Protein AF-0000000074484781 (afdb_homodimer)

InterPro domains:
  IPR035530 Phage-like element PBSX protein XtrA [PF17356] (6-69)

Radius of gyration: 14.2 Å; Cα contacts (8 Å, |Δi|>4): 364; chains: 2; bounding box: 39×40×46 Å

Solvent-accessible surface area (backbone atoms only — not comparable to full-atom values): 7500 Å² total; per-residue (Å²): 129,86,68,70,59,37,83,39,74,65,42,77,91,74,39,28,35,70,49,71,64,45,78,67,35,31,35,39,33,40,37,24,24,59,77,72,45,34,34,38,25,71,48,43,43,28,36,31,31,32,40,30,19,50,86,37,30,78,71,47,79,46,78,46,73,55,80,87,130,128,88,66,71,60,38,84,39,75,65,42,75,91,74,39,28,37,70,47,69,63,44,78,68,35,30,36,39,32,40,40,24,25,59,77,73,45,34,33,36,25,72,47,44,44,28,37,31,31,33,41,31,19,52,88,36,32,78,71,47,79,44,78,47,73,54,79,87,129

pLDDT: mean 96.21, std 8.88, range [41.12, 98.94]

Organism: Parageobacillus thermoglucosidasius (NCBI:txid1426)

Sequence (138 aa):
MSKRAQELPIDINNMTVSHPVVPGKVLVLVIDGVQGKAKVAEAVEHGYTIIETAKGKTARIKYEESELFMSKRAQELPIDINNMTVSHPVVPGKVLVLVIDGVQGKAKVAEAVEHGYTIIETAKGKTARIKYEESELF

Structure (mmCIF, N/CA/C/O backbone):
data_AF-0000000074484781-model_v1
#
loop_
_entity.id
_entity.type
_entity.pdbx_description
1 polymer Terminase
#
loop_
_atom_site.group_PDB
_atom_site.id
_atom_site.type_symbol
_atom_site.label_atom_id
_atom_site.label_alt_id
_atom_site.label_comp_id
_atom_site.label_asym_id
_atom_site.label_entity_id
_atom_site.label_seq_id
_atom_site.pdbx_PDB_ins_code
_atom_site.Cartn_x
_atom_site.Cartn_y
_atom_site.Cartn_z
_atom_site.occupancy
_atom_site.B_iso_or_equiv
_atom_site.auth_seq_id
_atom_site.auth_comp_id
_atom_site.auth_asym_id
_atom_site.auth_atom_id
_atom_site.pdbx_PDB_model_num
ATOM 1 N N . MET A 1 1 ? 21.172 4.543 5.586 1 41.19 1 MET A N 1
ATOM 2 C CA . MET A 1 1 ? 20.406 3.311 5.422 1 41.19 1 MET A CA 1
ATOM 3 C C . MET A 1 1 ? 19.359 3.459 4.316 1 41.19 1 MET A C 1
ATOM 5 O O . MET A 1 1 ? 18.641 4.461 4.262 1 41.19 1 MET A O 1
ATOM 9 N N . SER A 1 2 ? 19.562 2.789 3.195 1 55.41 2 SER A N 1
ATOM 10 C CA . SER A 1 2 ? 18.781 2.998 1.981 1 55.41 2 SER A CA 1
ATOM 11 C C . SER A 1 2 ? 17.297 2.838 2.25 1 55.41 2 SER A C 1
ATOM 13 O O . SER A 1 2 ? 16.875 1.895 2.928 1 55.41 2 SER A O 1
ATOM 15 N N . LYS A 1 3 ? 16.578 3.846 2.172 1 82.75 3 LYS A N 1
ATOM 16 C CA . LYS A 1 3 ? 15.148 3.855 2.453 1 82.75 3 LYS A CA 1
ATOM 17 C C . LYS A 1 3 ? 14.383 2.975 1.467 1 82.75 3 LYS A C 1
ATOM 19 O O . LYS A 1 3 ? 14.555 3.104 0.253 1 82.75 3 LYS A O 1
ATOM 24 N N . ARG A 1 4 ? 13.711 1.934 1.939 1 95.06 4 ARG A N 1
ATOM 25 C CA . ARG A 1 4 ? 12.898 1.03 1.13 1 95.06 4 ARG A CA 1
ATOM 26 C C . ARG A 1 4 ? 11.789 1.788 0.414 1 95.06 4 ARG A C 1
ATOM 28 O O . ARG A 1 4 ? 11.555 1.582 -0.779 1 95.06 4 ARG A O 1
ATOM 35 N N . ALA A 1 5 ? 11.227 2.689 1.124 1 97.69 5 ALA A N 1
ATOM 36 C CA . ALA A 1 5 ? 10.156 3.479 0.522 1 97.69 5 ALA A CA 1
ATOM 37 C C . ALA A 1 5 ? 10.719 4.68 -0.235 1 97.69 5 ALA A C 1
ATOM 39 O O . ALA A 1 5 ? 11.578 5.395 0.277 1 97.69 5 ALA A O 1
ATOM 40 N N . GLN A 1 6 ? 10.297 4.883 -1.44 1 98.12 6 GLN A N 1
ATOM 41 C CA . GLN A 1 6 ? 10.734 5.98 -2.297 1 98.12 6 GLN A CA 1
ATOM 42 C C . GLN A 1 6 ? 9.578 6.93 -2.604 1 98.12 6 GLN A C 1
ATOM 44 O O . GLN A 1 6 ? 8.438 6.496 -2.758 1 98.12 6 GLN A O 1
ATOM 49 N N . GLU A 1 7 ? 9.93 8.203 -2.707 1 98.12 7 GLU A N 1
ATOM 50 C CA . GLU A 1 7 ? 8.914 9.164 -3.127 1 98.12 7 GLU A CA 1
ATOM 51 C C . GLU A 1 7 ? 8.367 8.82 -4.508 1 98.12 7 GLU A C 1
ATOM 53 O O . GLU A 1 7 ? 9.125 8.445 -5.406 1 98.12 7 GLU A O 1
ATOM 58 N N . LEU A 1 8 ? 7.109 8.969 -4.641 1 98.06 8 LEU A N 1
ATOM 59 C CA . LEU A 1 8 ? 6.406 8.766 -5.902 1 98.06 8 LEU A CA 1
ATOM 60 C C . LEU A 1 8 ? 5.773 10.062 -6.395 1 98.06 8 LEU A C 1
ATOM 62 O O . LEU A 1 8 ? 4.98 10.68 -5.68 1 98.06 8 LEU A O 1
ATOM 66 N N . PRO A 1 9 ? 6.117 10.461 -7.602 1 97.81 9 PRO A N 1
ATOM 67 C CA . PRO A 1 9 ? 5.539 11.711 -8.102 1 97.81 9 PRO A CA 1
ATOM 68 C C . PRO A 1 9 ? 4.039 11.609 -8.367 1 97.81 9 PRO A C 1
ATOM 70 O O . PRO A 1 9 ? 3.566 10.57 -8.844 1 97.81 9 PRO A O 1
ATOM 73 N N . ILE A 1 10 ? 3.377 12.633 -8.008 1 98.44 10 ILE A N 1
ATOM 74 C CA . ILE A 1 10 ? 1.968 12.797 -8.352 1 98.44 10 ILE A CA 1
ATOM 75 C C . ILE A 1 10 ? 1.837 13.648 -9.617 1 98.44 10 ILE A C 1
ATOM 77 O O . ILE A 1 10 ? 2.441 14.719 -9.719 1 98.44 10 ILE A O 1
ATOM 81 N N . ASP A 1 11 ? 1.121 13.156 -10.586 1 98.12 11 ASP A N 1
ATOM 82 C CA . ASP A 1 11 ? 0.784 13.992 -11.734 1 98.12 11 ASP A CA 1
ATOM 83 C C . ASP A 1 11 ? -0.191 15.102 -11.344 1 98.12 11 ASP A C 1
ATOM 85 O O . ASP A 1 11 ? -1.384 14.852 -11.156 1 98.12 11 ASP A O 1
ATOM 89 N N . ILE A 1 12 ? 0.184 16.266 -11.297 1 95.25 12 ILE A N 1
ATOM 90 C CA . ILE A 1 12 ? -0.58 17.375 -10.727 1 95.25 12 ILE A CA 1
ATOM 91 C C . ILE A 1 12 ? -1.644 17.828 -11.727 1 95.25 12 ILE A C 1
ATOM 93 O O . ILE A 1 12 ? -2.6 18.516 -11.352 1 95.25 12 ILE A O 1
ATOM 97 N N . ASN A 1 13 ? -1.399 17.531 -12.93 1 97.12 13 ASN A N 1
ATOM 98 C CA . ASN A 1 13 ? -2.402 17.938 -13.914 1 97.12 13 ASN A CA 1
ATOM 99 C C . ASN A 1 13 ? -3.688 17.125 -13.766 1 97.12 13 ASN A C 1
ATOM 101 O O . ASN A 1 13 ? -4.785 17.641 -13.969 1 97.12 13 ASN A O 1
ATOM 105 N N . ASN A 1 14 ? -3.539 15.898 -13.383 1 96.31 14 ASN A N 1
ATOM 106 C CA . ASN A 1 14 ? -4.723 15.055 -13.258 1 96.31 14 ASN A CA 1
ATOM 107 C C . ASN A 1 14 ? -4.887 14.516 -11.844 1 96.31 14 ASN A C 1
ATOM 109 O O . ASN A 1 14 ? -5.844 13.805 -11.547 1 96.31 14 ASN A O 1
ATOM 113 N N . MET A 1 15 ? -3.945 14.836 -10.922 1 97.69 15 MET A N 1
ATOM 114 C CA . MET A 1 15 ? -3.947 14.375 -9.531 1 97.69 15 MET A CA 1
ATOM 115 C C . MET A 1 15 ? -4.008 12.859 -9.461 1 97.69 15 MET A C 1
ATOM 117 O O . MET A 1 15 ? -4.859 12.297 -8.766 1 97.69 15 MET A O 1
ATOM 121 N N . THR A 1 16 ? -3.109 12.289 -10.203 1 98.5 16 THR A N 1
ATOM 122 C CA . THR A 1 16 ? -3.057 10.828 -10.289 1 98.5 16 THR A CA 1
ATOM 123 C C . THR A 1 16 ? -1.647 10.32 -10 1 98.5 16 THR A C 1
ATOM 125 O O . THR A 1 16 ? -0.667 11.031 -10.234 1 98.5 16 THR A O 1
ATOM 128 N N . VAL A 1 17 ? -1.612 9.141 -9.43 1 98.62 17 VAL A N 1
ATOM 129 C CA . VAL A 1 17 ? -0.364 8.391 -9.336 1 98.62 17 VAL A CA 1
ATOM 130 C C . VAL A 1 17 ? -0.411 7.184 -10.266 1 98.62 17 VAL A C 1
ATOM 132 O O . VAL A 1 17 ? -1.472 6.59 -10.469 1 98.62 17 VAL A O 1
ATOM 135 N N . SER A 1 18 ? 0.705 6.941 -10.828 1 98.69 18 SER A N 1
ATOM 136 C CA . SER A 1 18 ? 0.825 5.77 -11.688 1 98.69 18 SER A CA 1
ATOM 137 C C . SER A 1 18 ? 2.139 5.035 -11.438 1 98.69 18 SER A C 1
ATOM 139 O O . SER A 1 18 ? 3.164 5.66 -11.164 1 98.69 18 SER A O 1
ATOM 141 N N . HIS A 1 19 ? 2.09 3.781 -11.5 1 98.75 19 HIS A N 1
ATOM 142 C CA . HIS A 1 19 ? 3.285 2.971 -11.312 1 98.75 19 HIS A CA 1
ATOM 143 C C . HIS A 1 19 ? 3.211 1.68 -12.117 1 98.75 19 HIS A C 1
ATOM 145 O O . HIS A 1 19 ? 2.148 1.062 -12.211 1 98.75 19 HIS A O 1
ATOM 151 N N . PRO A 1 20 ? 4.305 1.26 -12.68 1 98.69 20 PRO A N 1
ATOM 152 C CA . PRO A 1 20 ? 4.293 -0.007 -13.414 1 98.69 20 PRO A CA 1
ATOM 153 C C . PRO A 1 20 ? 4.121 -1.219 -12.5 1 98.69 20 PRO A C 1
ATOM 155 O O . PRO A 1 20 ? 4.516 -1.179 -11.336 1 98.69 20 PRO A O 1
ATOM 158 N N . VAL A 1 21 ? 3.465 -2.242 -13.117 1 98.75 21 VAL A N 1
ATOM 159 C CA . VAL A 1 21 ? 3.545 -3.574 -12.523 1 98.75 21 VAL A CA 1
ATOM 160 C C . VAL A 1 21 ? 4.941 -4.152 -12.742 1 98.75 21 VAL A C 1
ATOM 162 O O . VAL A 1 21 ? 5.457 -4.148 -13.859 1 98.75 21 VAL A O 1
ATOM 165 N N . VAL A 1 22 ? 5.531 -4.586 -11.656 1 98.5 22 VAL A N 1
ATOM 166 C CA . VAL A 1 22 ? 6.859 -5.18 -11.766 1 98.5 22 VAL A CA 1
ATOM 167 C C . VAL A 1 22 ? 6.77 -6.688 -11.555 1 98.5 22 VAL A C 1
ATOM 169 O 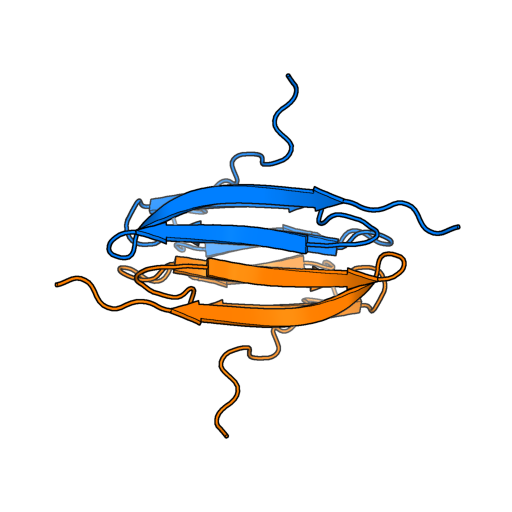O . VAL A 1 22 ? 6.434 -7.152 -10.461 1 98.5 22 VAL A O 1
ATOM 172 N N . PRO A 1 23 ? 7.027 -7.414 -12.609 1 98.06 23 PRO A N 1
ATOM 173 C CA . PRO A 1 23 ? 6.953 -8.867 -12.453 1 98.06 23 PRO A CA 1
ATOM 174 C C . PRO A 1 23 ? 7.781 -9.383 -11.281 1 98.06 23 PRO A C 1
ATOM 176 O O . PRO A 1 23 ? 8.922 -8.945 -11.094 1 98.06 23 PRO A O 1
ATOM 179 N N . GLY A 1 24 ? 7.262 -10.203 -10.398 1 98.38 24 GLY A N 1
ATOM 180 C CA . GLY A 1 24 ? 7.977 -10.875 -9.32 1 98.38 24 GLY A CA 1
ATOM 181 C C . GLY A 1 24 ? 8.023 -10.062 -8.039 1 98.38 24 GLY A C 1
ATOM 182 O O . GLY A 1 24 ? 8.617 -10.492 -7.047 1 98.38 24 GLY A O 1
ATOM 183 N N . LYS A 1 25 ? 7.395 -8.93 -8.062 1 98.75 25 LYS A N 1
ATOM 184 C CA . LYS A 1 25 ? 7.457 -8.07 -6.887 1 98.75 25 LYS A CA 1
ATOM 185 C C . LYS A 1 25 ? 6.059 -7.68 -6.414 1 98.75 25 LYS A C 1
ATOM 187 O O . LYS A 1 25 ? 5.148 -7.508 -7.23 1 98.75 25 LYS A O 1
ATOM 192 N N . VAL A 1 26 ? 5.922 -7.594 -5.141 1 98.94 26 VAL A N 1
ATOM 193 C CA . VAL A 1 26 ? 4.766 -6.914 -4.566 1 98.94 26 VAL A CA 1
ATOM 194 C C . VAL A 1 26 ? 5.148 -5.488 -4.176 1 98.94 26 VAL A C 1
ATOM 196 O O . VAL A 1 26 ? 6.09 -5.277 -3.406 1 98.94 26 VAL A O 1
ATOM 199 N N . LEU A 1 27 ? 4.406 -4.523 -4.77 1 98.94 27 LEU A N 1
ATOM 200 C CA . LEU A 1 27 ? 4.633 -3.119 -4.449 1 98.94 27 LEU A CA 1
ATOM 201 C C . LEU A 1 27 ? 3.459 -2.551 -3.658 1 98.94 27 LEU A C 1
ATOM 203 O O . LEU A 1 27 ? 2.301 -2.857 -3.949 1 98.94 27 LEU A O 1
ATOM 207 N N . VAL A 1 28 ? 3.764 -1.768 -2.629 1 98.94 28 VAL A N 1
ATOM 208 C CA . VAL A 1 28 ? 2.783 -1.023 -1.845 1 98.94 28 VAL A CA 1
ATOM 209 C C . VAL A 1 28 ? 2.938 0.472 -2.109 1 98.94 28 VAL A C 1
ATOM 211 O O . VAL A 1 28 ? 3.986 1.056 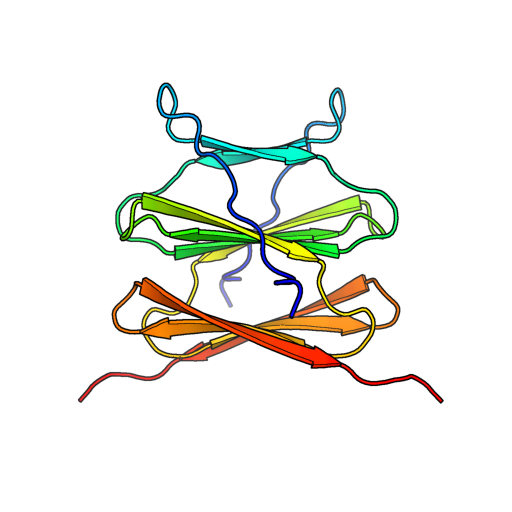-1.825 1 98.94 28 VAL A O 1
ATOM 214 N N . LEU A 1 29 ? 1.938 1 -2.746 1 98.94 29 LEU A N 1
ATOM 215 C CA . LEU A 1 29 ? 1.88 2.445 -2.938 1 98.94 29 LEU A CA 1
ATOM 216 C C . LEU A 1 29 ? 1.008 3.1 -1.871 1 98.94 29 LEU A C 1
ATOM 218 O O . LEU A 1 29 ? -0.113 2.652 -1.619 1 98.94 29 LEU A O 1
ATOM 222 N N . VAL A 1 30 ? 1.524 4.109 -1.214 1 98.94 30 VAL A N 1
ATOM 223 C CA . VAL A 1 30 ? 0.762 4.891 -0.247 1 98.94 30 VAL A CA 1
ATOM 224 C C . VAL A 1 30 ? 0.501 6.289 -0.805 1 98.94 30 VAL A C 1
ATOM 226 O O . VAL A 1 30 ? 1.441 7.031 -1.103 1 98.94 30 VAL A O 1
ATOM 229 N N . ILE A 1 31 ? -0.74 6.594 -1.056 1 98.94 31 ILE A N 1
ATOM 230 C CA . ILE A 1 31 ? -1.168 7.918 -1.498 1 98.94 31 ILE A CA 1
ATOM 231 C C . ILE A 1 31 ? -1.81 8.664 -0.333 1 98.94 31 ILE A C 1
ATOM 233 O O . ILE A 1 31 ? -2.891 8.297 0.13 1 98.94 31 ILE A O 1
ATOM 237 N N . ASP A 1 32 ? -1.08 9.719 0.138 1 98.94 32 ASP A N 1
ATOM 238 C CA . ASP A 1 32 ? -1.578 10.516 1.254 1 98.94 32 ASP A CA 1
ATOM 239 C C . ASP A 1 32 ? -2.23 11.805 0.76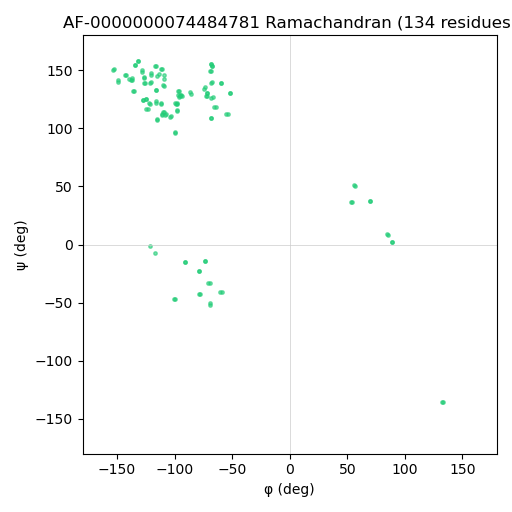 1 98.94 32 ASP A C 1
ATOM 241 O O . ASP A 1 32 ? -1.546 12.805 0.528 1 98.94 32 ASP A O 1
ATOM 245 N N . GLY A 1 33 ? -3.496 11.711 0.655 1 98.69 33 GLY A N 1
ATOM 246 C CA . GLY A 1 33 ? -4.242 12.844 0.137 1 98.69 33 GLY A CA 1
ATOM 247 C C . GLY A 1 33 ? -4.348 13.992 1.126 1 98.69 33 GLY A C 1
ATOM 248 O O . GLY A 1 33 ? -4.797 15.078 0.772 1 98.69 33 GLY A O 1
ATOM 249 N N . VAL A 1 34 ? -4.035 13.703 2.332 1 98.5 34 VAL A N 1
ATOM 250 C CA . VAL A 1 34 ? -3.986 14.773 3.318 1 98.5 34 VAL A CA 1
ATOM 251 C C . VAL A 1 34 ? -2.688 15.562 3.16 1 98.5 34 VAL A C 1
ATOM 253 O O . VAL A 1 34 ? -2.697 16.797 3.162 1 98.5 34 VAL A O 1
ATOM 256 N N . GLN A 1 35 ? -1.64 14.891 2.961 1 98.31 35 GLN A N 1
ATOM 257 C CA . GLN A 1 35 ? -0.332 15.531 2.867 1 98.31 35 GLN A CA 1
ATOM 258 C C . GLN A 1 35 ? -0.001 15.898 1.422 1 98.31 35 GLN A C 1
ATOM 260 O O . GLN A 1 35 ? 0.927 16.672 1.168 1 98.31 35 GLN A O 1
ATOM 265 N N . GLY A 1 36 ? -0.684 15.375 0.525 1 97.62 36 GLY A N 1
ATOM 266 C CA . GLY A 1 36 ? -0.379 15.578 -0.882 1 97.62 36 GLY A CA 1
ATOM 267 C C . GLY A 1 36 ? 0.898 14.891 -1.322 1 97.62 36 GLY A C 1
ATOM 268 O O . GLY A 1 36 ? 1.67 15.445 -2.107 1 97.62 36 GLY A O 1
ATOM 269 N N . LYS A 1 37 ? 1.101 13.688 -0.746 1 98.31 37 LYS A N 1
ATOM 270 C CA . LYS A 1 37 ? 2.32 12.938 -1.021 1 98.31 37 LYS A CA 1
ATOM 271 C C . LYS A 1 37 ? 2.004 11.484 -1.37 1 98.31 37 LYS A C 1
ATOM 273 O O . LYS A 1 37 ? 0.943 10.969 -1.009 1 98.31 37 LYS A O 1
ATOM 278 N N . ALA A 1 38 ? 2.979 10.898 -2.062 1 98.81 38 ALA A N 1
ATOM 279 C CA . ALA A 1 38 ? 2.889 9.469 -2.342 1 98.81 38 ALA A CA 1
ATOM 280 C C . ALA A 1 38 ? 4.258 8.805 -2.25 1 98.81 38 ALA A C 1
ATOM 282 O O . ALA A 1 38 ? 5.281 9.43 -2.543 1 98.81 38 ALA A O 1
ATOM 283 N N . LYS A 1 39 ? 4.211 7.57 -1.791 1 98.75 39 LYS A N 1
ATOM 284 C CA . LYS A 1 39 ? 5.414 6.75 -1.746 1 98.75 39 LYS A CA 1
ATOM 285 C C . LYS A 1 39 ? 5.141 5.344 -2.275 1 98.75 39 LYS A C 1
ATOM 287 O O . LYS A 1 39 ? 3.994 4.895 -2.291 1 98.75 39 LYS A O 1
ATOM 292 N N . VAL A 1 40 ? 6.223 4.746 -2.754 1 98.88 40 VAL A N 1
ATOM 293 C CA . VAL A 1 40 ? 6.164 3.346 -3.156 1 98.88 40 VAL A CA 1
ATOM 294 C C . VAL A 1 40 ? 7.262 2.559 -2.445 1 98.88 40 VAL A C 1
ATOM 296 O O . VAL A 1 40 ? 8.375 3.057 -2.27 1 98.88 40 VAL A O 1
ATOM 299 N N . ALA A 1 41 ? 6.887 1.372 -2.004 1 98.81 41 ALA A N 1
ATOM 300 C CA . ALA A 1 41 ? 7.828 0.443 -1.387 1 98.81 41 ALA A CA 1
ATOM 301 C C . ALA A 1 41 ? 7.605 -0.981 -1.888 1 98.81 41 ALA A C 1
ATOM 303 O O . ALA A 1 41 ? 6.469 -1.384 -2.141 1 98.81 41 ALA A O 1
ATOM 304 N N . GLU A 1 42 ? 8.734 -1.653 -2.064 1 98.81 42 GLU A N 1
ATOM 305 C CA . GLU A 1 42 ? 8.586 -3.092 -2.258 1 98.81 42 GLU A CA 1
ATOM 306 C C . GLU A 1 42 ? 8.195 -3.787 -0.955 1 98.81 42 GLU A C 1
ATOM 308 O O . GLU A 1 42 ? 8.805 -3.541 0.09 1 98.81 42 GLU A O 1
ATOM 313 N N . ALA A 1 43 ? 7.129 -4.648 -1.031 1 98.75 43 ALA A N 1
ATOM 314 C CA . ALA A 1 43 ? 6.738 -5.438 0.138 1 98.75 43 ALA A CA 1
ATOM 315 C C . ALA A 1 43 ? 7.789 -6.496 0.459 1 98.75 43 ALA A C 1
ATOM 317 O O . ALA A 1 43 ? 8.555 -6.906 -0.417 1 98.75 43 ALA A O 1
ATOM 318 N N . VAL A 1 44 ? 7.809 -6.922 1.771 1 98.44 44 VAL A N 1
ATOM 319 C CA . VAL A 1 44 ? 8.703 -8.016 2.145 1 98.44 44 VAL A CA 1
ATOM 320 C C . VAL A 1 44 ? 8.234 -9.312 1.484 1 98.44 44 VAL A C 1
ATOM 322 O O . VAL A 1 44 ? 7.062 -9.445 1.121 1 98.44 44 VAL A O 1
ATOM 325 N N . GLU A 1 45 ? 9.156 -10.141 1.306 1 97.81 45 GLU A N 1
ATOM 326 C CA . GLU A 1 45 ? 8.82 -11.406 0.661 1 97.81 45 GLU A CA 1
ATOM 327 C C . GLU A 1 45 ? 7.961 -12.281 1.573 1 97.81 45 GLU A C 1
ATOM 329 O O . GLU A 1 45 ? 7.043 -12.953 1.108 1 97.81 45 GLU A O 1
ATOM 334 N N . HIS A 1 46 ? 8.438 -12.484 2.91 1 98.69 46 HIS A N 1
ATOM 335 C CA . HIS A 1 46 ? 7.688 -13.18 3.951 1 98.69 46 HIS A CA 1
ATOM 336 C C . HIS A 1 46 ? 7.527 -12.305 5.191 1 98.69 46 HIS A C 1
ATOM 338 O O . HIS A 1 46 ? 8.523 -11.898 5.797 1 98.69 46 HIS A O 1
ATOM 344 N N . GLY A 1 47 ? 6.285 -11.961 5.531 1 98.56 47 GLY A N 1
ATOM 345 C CA . GLY A 1 47 ? 6.031 -11.141 6.703 1 98.56 47 GLY A CA 1
ATOM 346 C C . GLY A 1 47 ? 5.074 -9.992 6.438 1 98.56 47 GLY A C 1
ATOM 347 O O . GLY A 1 47 ? 3.998 -10.195 5.871 1 98.56 47 GLY A O 1
ATOM 348 N N . TYR A 1 48 ? 5.422 -8.758 6.949 1 98.81 48 TYR A N 1
ATOM 349 C CA . TYR A 1 48 ? 4.445 -7.676 6.938 1 98.81 48 TYR A CA 1
ATOM 350 C C . TYR A 1 48 ? 5.082 -6.367 6.488 1 98.81 48 TYR A C 1
ATOM 352 O O . TYR A 1 48 ? 6.18 -6.016 6.93 1 98.81 48 TYR A O 1
ATOM 360 N N . THR A 1 49 ? 4.5 -5.668 5.594 1 98.81 49 THR A N 1
ATOM 361 C CA . THR A 1 49 ? 4.656 -4.238 5.348 1 98.81 49 THR A CA 1
ATOM 362 C C . THR A 1 49 ? 3.51 -3.451 5.98 1 98.81 49 THR A C 1
ATOM 364 O O . THR A 1 49 ? 2.342 -3.699 5.676 1 98.81 49 THR A O 1
ATOM 367 N N . ILE A 1 50 ? 3.811 -2.523 6.867 1 98.94 50 ILE A N 1
ATOM 368 C CA . ILE A 1 50 ? 2.82 -1.923 7.754 1 98.94 50 ILE A CA 1
ATOM 369 C C . ILE A 1 50 ? 2.793 -0.41 7.543 1 98.94 50 ILE A C 1
ATOM 371 O O . ILE A 1 50 ? 3.809 0.266 7.723 1 98.94 50 ILE A O 1
ATOM 375 N N . ILE A 1 51 ? 1.634 0.058 7.191 1 98.88 51 ILE A N 1
ATOM 376 C CA . ILE A 1 51 ? 1.407 1.493 7.059 1 98.88 51 ILE A CA 1
ATOM 377 C C . ILE A 1 51 ? 0.749 2.029 8.328 1 98.88 51 ILE A C 1
ATOM 379 O O . ILE A 1 51 ? -0.394 1.683 8.633 1 98.88 51 ILE A O 1
ATOM 383 N N . GLU A 1 52 ? 1.446 2.867 9 1 98.88 52 GLU A N 1
ATOM 384 C CA . GLU A 1 52 ? 0.907 3.521 10.195 1 98.88 52 GLU A CA 1
ATOM 385 C C . GLU A 1 52 ? 0.305 4.883 9.852 1 98.88 52 GLU A C 1
ATOM 387 O O . GLU A 1 52 ? 0.95 5.703 9.195 1 98.88 52 GLU A O 1
ATOM 392 N N . THR A 1 53 ? -0.937 5.043 10.312 1 98.81 53 THR A N 1
ATOM 393 C CA . THR A 1 53 ? -1.562 6.348 10.125 1 98.81 53 THR A CA 1
ATOM 394 C C . THR A 1 53 ? -1.967 6.953 11.461 1 98.81 53 THR A C 1
ATOM 396 O O . THR A 1 53 ? -2.352 6.23 12.383 1 98.81 53 THR A O 1
ATOM 399 N N . ALA A 1 54 ? -1.756 8.195 11.602 1 98.56 54 ALA A N 1
ATOM 400 C CA . ALA A 1 54 ? -2.191 9.016 12.734 1 98.56 54 ALA A CA 1
ATOM 401 C C . ALA A 1 54 ? -2.965 10.242 12.258 1 98.56 54 ALA A C 1
ATOM 403 O O . ALA A 1 54 ? -2.488 10.984 11.398 1 98.56 54 ALA A O 1
ATOM 404 N N . LYS A 1 55 ? -4.141 10.375 12.766 1 96.94 55 LYS A N 1
ATOM 405 C CA . LYS A 1 55 ? -5.023 11.492 12.438 1 96.94 55 LYS A CA 1
ATOM 406 C C . LYS A 1 55 ? -5.203 11.625 10.93 1 96.94 55 LYS A C 1
ATOM 408 O O . LYS A 1 55 ? -5.098 12.719 10.375 1 96.94 55 LYS A O 1
ATOM 413 N N . GLY A 1 56 ? -5.258 10.547 10.312 1 97.62 56 GLY A N 1
ATOM 414 C CA . GLY A 1 56 ? -5.605 10.523 8.898 1 97.62 56 GLY A CA 1
ATOM 415 C C . GLY A 1 56 ? -4.418 10.766 7.984 1 97.62 56 GLY A C 1
ATOM 416 O O . GLY A 1 56 ? -4.574 10.859 6.766 1 97.62 56 GLY A O 1
ATOM 417 N N . LYS A 1 57 ? -3.199 10.773 8.594 1 98.69 57 LYS A N 1
ATOM 418 C CA . LYS A 1 57 ? -1.978 10.977 7.82 1 98.69 57 LYS A CA 1
ATOM 419 C C . LYS A 1 57 ? -1.033 9.789 7.969 1 98.69 57 LYS A C 1
ATOM 421 O O . LYS A 1 57 ? -0.963 9.172 9.031 1 98.69 57 LYS A O 1
ATOM 426 N N . THR A 1 58 ? -0.343 9.547 6.883 1 98.81 58 THR A N 1
ATOM 427 C CA . THR A 1 58 ? 0.68 8.516 7.023 1 98.81 58 THR A CA 1
ATOM 428 C C . THR A 1 58 ? 1.791 8.984 7.961 1 98.81 58 THR A C 1
ATOM 430 O O . THR A 1 58 ? 2.355 10.062 7.773 1 98.81 58 THR A O 1
ATOM 433 N N . ALA A 1 59 ? 2.025 8.164 8.914 1 98.75 59 ALA A N 1
ATOM 434 C CA . ALA A 1 59 ? 3.09 8.484 9.859 1 98.75 59 ALA A CA 1
ATOM 435 C C . ALA A 1 59 ? 4.363 7.711 9.539 1 98.75 59 ALA A C 1
ATOM 437 O O . ALA A 1 59 ? 5.457 8.281 9.531 1 98.75 59 ALA A O 1
ATOM 438 N N . ARG A 1 60 ? 4.246 6.434 9.305 1 98.31 60 ARG A N 1
ATOM 439 C CA . ARG A 1 60 ? 5.395 5.551 9.117 1 98.31 60 ARG A CA 1
ATOM 440 C C . ARG A 1 60 ? 5.031 4.355 8.25 1 98.31 60 ARG A C 1
ATOM 442 O O . ARG A 1 60 ? 3.877 3.92 8.227 1 98.31 60 ARG A O 1
ATOM 449 N N . ILE A 1 61 ? 6.055 3.826 7.504 1 98.69 61 ILE A N 1
ATOM 450 C CA . ILE A 1 61 ? 6.004 2.498 6.902 1 98.69 61 ILE A CA 1
ATOM 451 C C . ILE A 1 61 ? 7.004 1.577 7.598 1 98.69 61 ILE A C 1
ATOM 453 O O . ILE A 1 61 ? 8.195 1.891 7.676 1 98.69 61 ILE A O 1
ATOM 457 N N . LYS A 1 62 ? 6.48 0.498 8.156 1 98.44 62 LYS A N 1
ATOM 458 C CA . LYS A 1 62 ? 7.305 -0.48 8.859 1 98.44 62 LYS A CA 1
ATOM 459 C C . LYS A 1 62 ? 7.367 -1.799 8.094 1 98.44 62 LYS A C 1
ATOM 461 O O . LYS A 1 62 ? 6.465 -2.111 7.309 1 98.44 62 LYS A O 1
ATOM 466 N N . TYR A 1 63 ? 8.516 -2.465 8.312 1 98.56 63 TYR A N 1
ATOM 467 C CA . TYR A 1 63 ? 8.711 -3.771 7.695 1 98.56 63 TYR A CA 1
ATOM 468 C C . TYR A 1 63 ? 9.039 -4.828 8.742 1 98.56 63 TYR A C 1
ATOM 470 O O . TYR A 1 63 ? 9.93 -4.633 9.57 1 98.56 63 TYR A O 1
ATOM 478 N N . GLU A 1 64 ? 8.289 -5.867 8.766 1 98.38 64 GLU A N 1
ATOM 479 C CA . GLU A 1 64 ? 8.594 -7.078 9.523 1 98.38 64 GLU A CA 1
ATOM 480 C C . GLU A 1 64 ? 8.82 -8.273 8.594 1 98.38 64 GLU A C 1
ATOM 482 O O . GLU A 1 64 ? 7.867 -8.805 8.016 1 98.38 64 GLU A O 1
ATOM 487 N N . GLU A 1 65 ? 10.102 -8.703 8.469 1 97.75 65 GLU A N 1
ATOM 488 C CA . GLU A 1 65 ? 10.461 -9.727 7.492 1 97.75 65 GLU A CA 1
ATOM 489 C C . GLU A 1 65 ? 10.977 -10.992 8.18 1 97.75 65 GLU A C 1
ATOM 491 O O . GLU A 1 65 ? 11.734 -10.914 9.148 1 97.75 65 GLU A O 1
ATOM 496 N N . SER A 1 66 ? 10.453 -12.094 7.727 1 97.19 66 SER A N 1
ATOM 497 C CA . SER A 1 66 ? 10.945 -13.383 8.203 1 97.19 66 SER A CA 1
ATOM 498 C C . SER A 1 66 ? 11.555 -14.188 7.062 1 97.19 66 SER A C 1
ATOM 500 O O . SER A 1 66 ? 11.289 -13.914 5.891 1 97.19 66 SER A O 1
ATOM 502 N N . GLU A 1 67 ? 12.461 -15.047 7.406 1 93.69 67 GLU A N 1
ATOM 503 C CA . GLU A 1 67 ? 12.992 -16.031 6.457 1 93.69 67 GLU A CA 1
ATOM 504 C C . GLU A 1 67 ? 12.289 -17.375 6.598 1 93.69 67 GLU A C 1
ATOM 506 O O . GLU A 1 67 ? 12 -17.812 7.711 1 93.69 67 GLU A O 1
ATOM 511 N N . LEU A 1 68 ? 11.906 -17.859 5.465 1 87.75 68 LEU A N 1
ATOM 512 C CA . LEU A 1 68 ? 11.367 -19.219 5.508 1 87.75 68 LEU A CA 1
ATOM 513 C C . LEU A 1 68 ? 12.477 -20.234 5.715 1 87.75 68 LEU A C 1
ATOM 515 O O . LEU A 1 68 ? 13.57 -20.094 5.172 1 87.75 68 LEU A O 1
ATOM 519 N N . PHE A 1 69 ? 12.195 -21.203 6.648 1 83.25 69 PHE A N 1
ATOM 520 C CA . PHE A 1 69 ? 13.133 -22.297 6.855 1 83.25 69 PHE A CA 1
ATOM 521 C C . PHE A 1 69 ? 12.766 -23.5 5.984 1 83.25 69 PHE A C 1
ATOM 523 O O . PHE A 1 69 ? 11.594 -23.703 5.664 1 83.25 69 PHE A O 1
ATOM 530 N N . MET B 1 1 ? -19.766 -8.867 4.559 1 41.12 1 MET B N 1
ATOM 531 C CA . MET B 1 1 ? -18.922 -7.867 5.203 1 41.12 1 MET B CA 1
ATOM 532 C C . MET B 1 1 ? -18.156 -7.047 4.164 1 41.12 1 MET B C 1
ATOM 534 O O . MET B 1 1 ? -17.594 -7.605 3.225 1 41.12 1 MET B O 1
ATOM 538 N N . SER B 1 2 ? -18.531 -5.805 3.973 1 55.91 2 SER B N 1
ATOM 539 C CA . SER B 1 2 ? -18.047 -4.965 2.881 1 55.91 2 SER B CA 1
ATOM 540 C C . SER B 1 2 ? -16.516 -4.922 2.855 1 55.91 2 SER B C 1
ATOM 542 O O . SER B 1 2 ? -15.883 -4.758 3.896 1 55.91 2 SER B O 1
ATOM 544 N N . LYS B 1 3 ? -15.969 -5.453 1.918 1 81.44 3 LYS B N 1
ATOM 545 C CA . LYS B 1 3 ? -14.516 -5.543 1.79 1 81.44 3 LYS B CA 1
ATOM 546 C C . LYS B 1 3 ? -13.891 -4.16 1.608 1 81.44 3 LYS B C 1
ATOM 548 O O . LYS B 1 3 ? -14.312 -3.393 0.739 1 81.44 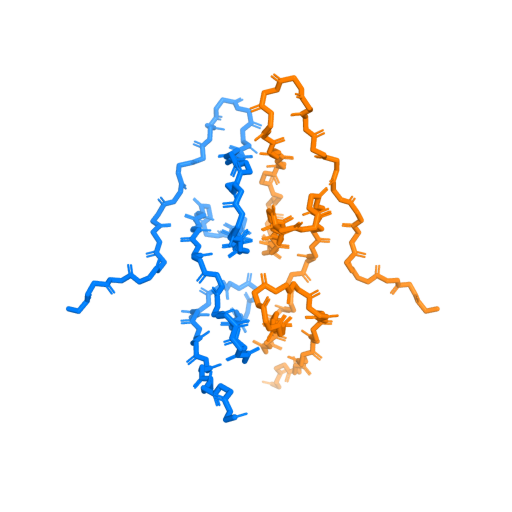3 LYS B O 1
ATOM 553 N N . ARG B 1 4 ? -13.031 -3.717 2.535 1 95.25 4 ARG B N 1
ATOM 554 C CA . ARG B 1 4 ? -12.32 -2.445 2.469 1 95.25 4 ARG B CA 1
ATOM 555 C C . ARG B 1 4 ? -11.438 -2.381 1.229 1 95.25 4 ARG B C 1
ATOM 557 O O . ARG B 1 4 ? -11.438 -1.378 0.513 1 95.25 4 ARG B O 1
ATOM 564 N N . ALA B 1 5 ? -10.812 -3.471 0.968 1 97.81 5 ALA B N 1
ATOM 565 C CA . ALA B 1 5 ? -9.945 -3.506 -0.204 1 97.81 5 ALA B CA 1
ATOM 566 C C . ALA B 1 5 ? -10.734 -3.85 -1.464 1 97.81 5 ALA B C 1
ATOM 568 O O . ALA B 1 5 ? -11.539 -4.785 -1.464 1 97.81 5 ALA B O 1
ATOM 569 N N . GLN B 1 6 ? -10.578 -3.078 -2.496 1 98.19 6 GLN B N 1
ATOM 570 C CA . GLN B 1 6 ? -11.258 -3.271 -3.771 1 98.19 6 GLN B CA 1
ATOM 571 C C . GLN B 1 6 ? -10.266 -3.625 -4.875 1 98.19 6 GLN B C 1
ATOM 573 O O . GLN B 1 6 ? -9.133 -3.135 -4.879 1 98.19 6 GLN B O 1
ATOM 578 N N . GLU B 1 7 ? -10.727 -4.449 -5.805 1 98.25 7 GLU B N 1
ATOM 579 C CA . GLU B 1 7 ? -9.891 -4.738 -6.965 1 98.25 7 GLU B CA 1
ATOM 580 C C . GLU B 1 7 ? -9.562 -3.467 -7.742 1 98.25 7 GLU B C 1
ATOM 582 O O . GLU B 1 7 ? -10.43 -2.613 -7.938 1 98.25 7 GLU B O 1
ATOM 587 N N . LEU B 1 8 ? -8.352 -3.393 -8.156 1 98.19 8 LEU B N 1
ATOM 588 C CA . LEU B 1 8 ? -7.863 -2.295 -8.984 1 98.19 8 LEU B CA 1
ATOM 589 C C . LEU 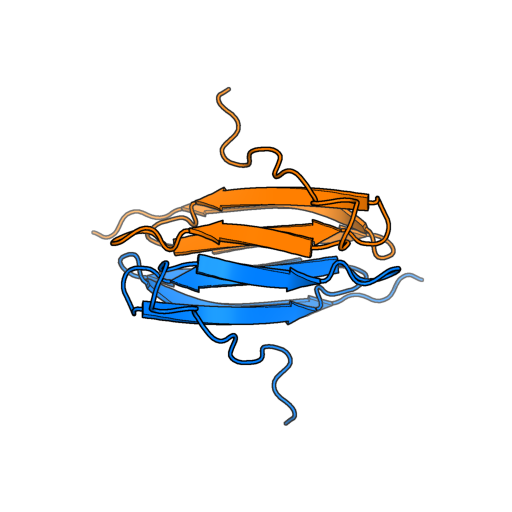B 1 8 ? -7.438 -2.803 -10.359 1 98.19 8 LEU B C 1
ATOM 591 O O . LEU B 1 8 ? -6.566 -3.67 -10.469 1 98.19 8 LEU B O 1
ATOM 595 N N . PRO B 1 9 ? -8.047 -2.26 -11.398 1 98.06 9 PRO B N 1
ATOM 596 C CA . PRO B 1 9 ? -7.676 -2.734 -12.727 1 98.06 9 PRO B CA 1
ATOM 597 C C . PRO B 1 9 ? -6.246 -2.357 -13.117 1 98.06 9 PRO B C 1
ATOM 599 O O . PRO B 1 9 ? -5.785 -1.258 -12.797 1 98.06 9 PRO B O 1
ATOM 602 N N . ILE B 1 10 ? -5.609 -3.279 -13.742 1 98.5 10 ILE B N 1
ATOM 603 C CA . ILE B 1 10 ? -4.309 -3.043 -14.352 1 98.5 10 ILE B CA 1
ATOM 604 C C . ILE B 1 10 ? -4.48 -2.725 -15.836 1 98.5 10 ILE B C 1
ATOM 606 O O . ILE B 1 10 ? -5.184 -3.441 -16.547 1 98.5 10 ILE B O 1
ATOM 610 N N . ASP B 1 11 ? -3.92 -1.629 -16.281 1 98.19 11 ASP B N 1
ATOM 611 C CA . ASP B 1 11 ? -3.867 -1.363 -17.719 1 98.19 11 ASP B CA 1
ATOM 612 C C . ASP B 1 11 ? -2.934 -2.344 -18.422 1 98.19 11 ASP B C 1
ATOM 614 O O . ASP B 1 11 ? -1.711 -2.209 -18.344 1 98.19 11 ASP B O 1
ATOM 618 N N . ILE B 1 12 ? -3.395 -3.225 -19.156 1 95.5 12 ILE B N 1
ATOM 619 C CA . ILE B 1 12 ? -2.629 -4.344 -19.703 1 95.5 12 ILE B CA 1
ATOM 620 C C . ILE B 1 12 ? -1.808 -3.877 -20.906 1 95.5 12 ILE B C 1
ATOM 622 O O . ILE B 1 12 ? -0.853 -4.543 -21.297 1 95.5 12 ILE B O 1
ATOM 626 N N . ASN B 1 13 ? -2.25 -2.84 -21.453 1 97.31 13 ASN B N 1
ATOM 627 C CA . ASN B 1 13 ? -1.476 -2.344 -22.594 1 97.31 13 ASN B CA 1
ATOM 628 C C . ASN B 1 13 ? -0.141 -1.755 -22.141 1 97.31 13 ASN B C 1
ATOM 630 O O . ASN B 1 13 ? 0.862 -1.872 -22.844 1 97.31 13 ASN B O 1
ATOM 634 N N . ASN B 1 14 ? -0.137 -1.173 -20.984 1 96.62 14 ASN B N 1
ATOM 635 C CA . ASN B 1 14 ? 1.08 -0.53 -20.5 1 96.62 14 ASN B CA 1
ATOM 636 C C . ASN B 1 14 ? 1.595 -1.191 -19.219 1 96.62 14 ASN B C 1
ATOM 638 O O . ASN B 1 14 ? 2.662 -0.837 -18.719 1 96.62 14 ASN B O 1
ATOM 642 N N . MET B 1 15 ? 0.817 -2.135 -18.641 1 97.75 15 MET B N 1
ATOM 643 C CA . MET B 1 15 ? 1.13 -2.814 -17.391 1 97.75 15 MET B CA 1
ATOM 644 C C . MET B 1 15 ? 1.33 -1.811 -16.266 1 97.75 15 MET B C 1
AT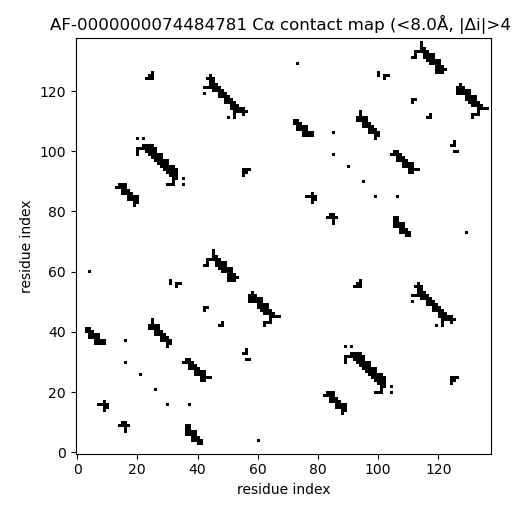OM 646 O O . MET B 1 15 ? 2.346 -1.847 -15.562 1 97.75 15 MET B O 1
ATOM 650 N N . THR B 1 16 ? 0.36 -0.942 -16.172 1 98.56 16 THR B N 1
ATOM 651 C CA . THR B 1 16 ? 0.406 0.11 -15.172 1 98.56 16 THR B CA 1
ATOM 652 C C . THR B 1 16 ? -0.883 0.134 -14.352 1 98.56 16 THR B C 1
ATOM 654 O O . THR B 1 16 ? -1.939 -0.275 -14.844 1 98.56 16 THR B O 1
ATOM 657 N N . VAL B 1 17 ? -0.72 0.561 -13.125 1 98.62 17 VAL B N 1
ATOM 658 C CA . VAL B 1 17 ? -1.875 0.927 -12.312 1 98.62 17 VAL B CA 1
ATOM 659 C C . VAL B 1 17 ? -1.909 2.441 -12.117 1 98.62 17 VAL B C 1
ATOM 661 O O . VAL B 1 17 ? -0.862 3.092 -12.07 1 98.62 17 VAL B O 1
ATOM 664 N N . SER B 1 18 ? -3.09 2.914 -12.07 1 98.69 18 SER B N 1
ATOM 665 C CA . SER B 1 18 ? -3.277 4.336 -11.812 1 98.69 18 SER B CA 1
ATOM 666 C C . SER B 1 18 ? -4.457 4.574 -10.875 1 98.69 18 SER B C 1
ATOM 668 O O . SER B 1 18 ? -5.461 3.861 -10.938 1 98.69 18 SER B O 1
ATOM 670 N N . HIS B 1 19 ? -4.312 5.496 -10.039 1 98.75 19 HIS B N 1
ATOM 671 C CA . HIS B 1 19 ? -5.387 5.84 -9.109 1 98.75 19 HIS B CA 1
ATOM 672 C C . HIS B 1 19 ? -5.355 7.324 -8.758 1 98.75 19 HIS B C 1
ATOM 674 O O . HIS B 1 19 ? -4.285 7.902 -8.57 1 98.75 19 HIS B O 1
ATOM 680 N N . PRO B 1 20 ? -6.488 7.938 -8.664 1 98.69 20 PRO B N 1
ATOM 681 C CA . PRO B 1 20 ? -6.512 9.344 -8.273 1 98.69 20 PRO B CA 1
ATOM 682 C C . PRO B 1 20 ? -6.09 9.555 -6.816 1 98.69 20 PRO B C 1
ATOM 684 O O . PRO B 1 20 ? -6.281 8.672 -5.98 1 98.69 20 PRO B O 1
ATOM 687 N N . VAL B 1 21 ? -5.48 10.75 -6.617 1 98.75 21 VAL B N 1
ATOM 688 C CA . VAL B 1 21 ? -5.352 11.25 -5.254 1 98.75 21 VAL B CA 1
ATOM 689 C C . VAL B 1 21 ? -6.715 11.688 -4.73 1 98.75 21 VAL B C 1
ATOM 691 O O . VAL B 1 21 ? -7.434 12.438 -5.398 1 98.75 21 VAL B O 1
ATOM 694 N N . VAL B 1 22 ? -7.059 11.188 -3.59 1 98.5 22 VAL B N 1
ATOM 695 C CA . VAL B 1 22 ? -8.328 11.578 -2.994 1 98.5 22 VAL B CA 1
ATOM 696 C C . VAL B 1 22 ? -8.078 12.484 -1.791 1 98.5 22 VAL B C 1
ATOM 698 O O . VAL B 1 22 ? -7.512 12.055 -0.785 1 98.5 22 VAL B O 1
ATOM 701 N N . PRO B 1 23 ? -8.453 13.727 -1.934 1 98 23 PRO B N 1
ATOM 702 C CA . PRO B 1 23 ? -8.227 14.633 -0.803 1 98 23 PRO B CA 1
ATOM 703 C C . PRO B 1 23 ? -8.781 14.086 0.509 1 98 23 PRO B C 1
ATOM 705 O O . PRO B 1 23 ? -9.898 13.562 0.542 1 98 23 PRO B O 1
ATOM 708 N N . GLY B 1 24 ? -8.039 14.07 1.589 1 98.38 24 GLY B N 1
ATOM 709 C CA . GLY B 1 24 ? -8.484 13.711 2.926 1 98.38 24 GLY B CA 1
ATOM 710 C C . GLY B 1 24 ? -8.359 12.227 3.223 1 98.38 24 GLY B C 1
ATOM 711 O O . GLY B 1 24 ? -8.711 11.773 4.312 1 98.38 24 GLY B O 1
ATOM 712 N N . LYS B 1 25 ? -7.848 11.5 2.281 1 98.69 25 LYS B N 1
ATOM 713 C CA . LYS B 1 25 ? -7.762 10.055 2.475 1 98.69 25 LYS B CA 1
ATOM 714 C C . LYS B 1 25 ? -6.336 9.555 2.254 1 98.69 25 LYS B C 1
ATOM 716 O O . LYS B 1 25 ? -5.609 10.086 1.41 1 98.69 25 LYS B O 1
ATOM 721 N N . VAL B 1 26 ? -5.973 8.609 3.035 1 98.94 26 VAL B N 1
ATOM 722 C CA . VAL B 1 26 ? -4.785 7.812 2.725 1 98.94 26 VAL B CA 1
ATOM 723 C C . VAL B 1 26 ? -5.199 6.508 2.047 1 98.94 26 VAL B C 1
ATOM 725 O O . VAL B 1 26 ? -5.992 5.738 2.598 1 98.94 26 VAL B O 1
ATOM 728 N N . LEU B 1 27 ? -4.68 6.32 0.828 1 98.94 27 LEU B N 1
ATOM 729 C CA . LEU B 1 27 ? -4.949 5.098 0.085 1 98.94 27 LEU B CA 1
ATOM 730 C C . LEU B 1 27 ? -3.701 4.227 -0.007 1 98.94 27 LEU B C 1
ATOM 732 O O . LEU B 1 27 ? -2.598 4.738 -0.208 1 98.94 27 LEU B O 1
ATOM 736 N N . VAL B 1 28 ? -3.859 2.916 0.198 1 98.94 28 VAL B N 1
ATOM 737 C CA . VAL B 1 28 ? -2.811 1.916 0.022 1 98.94 28 VAL B CA 1
ATOM 738 C C . VAL B 1 28 ? -3.129 1.043 -1.189 1 98.94 28 VAL B C 1
ATOM 740 O O . VAL B 1 28 ? -4.148 0.353 -1.215 1 98.94 28 VAL B O 1
ATOM 743 N N . LEU B 1 29 ? -2.318 1.213 -2.191 1 98.94 29 LEU B N 1
ATOM 744 C CA . LEU B 1 29 ? -2.41 0.339 -3.355 1 98.94 29 LEU B CA 1
ATOM 745 C C . LEU B 1 29 ? -1.411 -0.809 -3.252 1 98.94 29 LEU B C 1
ATOM 747 O O . LEU B 1 29 ? -0.232 -0.588 -2.965 1 98.94 29 LEU B O 1
ATOM 751 N N . VAL B 1 30 ? -1.875 -2.035 -3.416 1 98.94 30 VAL B N 1
ATOM 752 C CA . VAL B 1 30 ? -1.013 -3.211 -3.459 1 98.94 30 VAL B CA 1
ATOM 753 C C . VAL B 1 30 ? -0.97 -3.77 -4.879 1 98.94 30 VAL B C 1
ATOM 755 O O . VAL B 1 30 ? -2.002 -4.156 -5.434 1 98.94 30 VAL B O 1
ATOM 758 N N . ILE B 1 31 ? 0.182 -3.711 -5.492 1 98.94 31 ILE B N 1
ATOM 759 C CA . ILE B 1 31 ? 0.416 -4.273 -6.816 1 98.94 31 ILE B CA 1
ATOM 760 C C . ILE B 1 31 ? 1.203 -5.578 -6.695 1 98.94 31 ILE B C 1
ATOM 762 O O . ILE B 1 31 ? 2.381 -5.566 -6.328 1 98.94 31 ILE B O 1
ATOM 766 N N . ASP B 1 32 ? 0.495 -6.703 -6.996 1 98.94 32 ASP B N 1
ATOM 767 C CA . ASP B 1 32 ? 1.126 -8.016 -6.906 1 98.94 32 ASP B CA 1
ATOM 768 C C . ASP B 1 32 ? 1.571 -8.508 -8.281 1 98.94 32 ASP B C 1
ATOM 770 O O . ASP B 1 32 ? 0.782 -9.102 -9.023 1 98.94 32 ASP B O 1
ATOM 774 N N . GLY B 1 33 ? 2.816 -8.258 -8.516 1 98.69 33 GLY B N 1
ATOM 775 C CA . GLY B 1 33 ? 3.359 -8.617 -9.812 1 98.69 33 GLY B CA 1
ATOM 776 C C . GLY B 1 33 ? 3.561 -10.117 -9.984 1 98.69 33 GLY B C 1
ATOM 777 O O . GLY B 1 33 ? 3.846 -10.586 -11.086 1 98.69 33 GLY B O 1
ATOM 778 N N . VAL B 1 34 ? 3.498 -10.805 -8.891 1 98.5 34 VAL B N 1
ATOM 779 C CA . VAL B 1 34 ? 3.553 -12.266 -8.984 1 98.5 34 VAL B CA 1
ATOM 780 C C . VAL B 1 34 ? 2.189 -12.805 -9.414 1 98.5 34 VAL B C 1
ATOM 782 O O . VAL B 1 34 ? 2.105 -13.664 -10.289 1 98.5 34 VAL B O 1
ATOM 785 N N . GLN B 1 35 ? 1.175 -12.273 -8.867 1 98.31 35 GLN B N 1
ATOM 786 C CA . GLN B 1 35 ? -0.173 -12.758 -9.148 1 98.31 35 GLN B CA 1
ATOM 787 C C . GLN B 1 35 ? -0.795 -12 -10.32 1 98.31 35 GLN B C 1
ATOM 789 O O . GLN B 1 35 ? -1.817 -12.422 -10.867 1 98.31 35 GLN B O 1
ATOM 794 N N . GLY B 1 36 ? -0.261 -10.945 -10.688 1 97.69 36 GLY B N 1
ATOM 795 C CA . GLY B 1 36 ? -0.836 -10.102 -11.727 1 97.69 36 GLY B CA 1
ATOM 796 C C . GLY B 1 36 ? -2.119 -9.414 -11.297 1 97.69 36 GLY B C 1
ATOM 797 O O . GLY B 1 36 ? -3.064 -9.305 -12.078 1 97.69 36 GLY B O 1
ATOM 798 N N . LYS B 1 37 ? -2.125 -9.008 -10.008 1 98.38 37 LYS B N 1
ATOM 799 C CA . LYS B 1 37 ? -3.312 -8.383 -9.43 1 98.38 37 LYS B CA 1
ATOM 800 C C . LYS B 1 37 ? -2.955 -7.102 -8.688 1 98.38 37 LYS B C 1
ATOM 802 O O . LYS B 1 37 ? -1.81 -6.918 -8.266 1 98.38 37 LYS B O 1
ATOM 807 N N . ALA B 1 38 ? -3.994 -6.281 -8.555 1 98.81 38 ALA B N 1
ATOM 808 C CA . ALA B 1 38 ? -3.842 -5.078 -7.738 1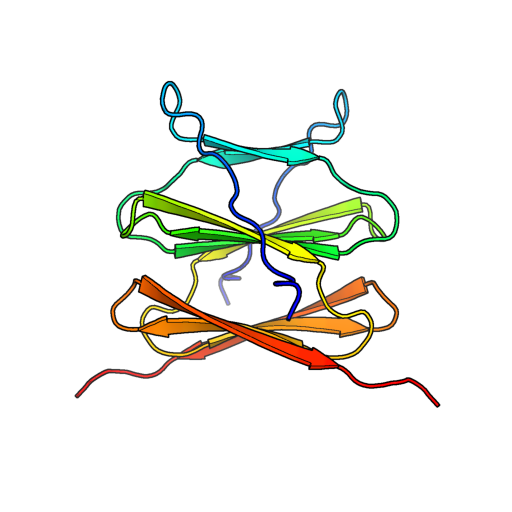 98.81 38 ALA B CA 1
ATOM 809 C C . ALA B 1 38 ? -5.117 -4.785 -6.957 1 98.81 38 ALA B C 1
ATOM 811 O O . ALA B 1 38 ? -6.223 -5.09 -7.414 1 98.81 38 ALA B O 1
ATOM 812 N N . LYS B 1 39 ? -4.891 -4.246 -5.77 1 98.75 39 LYS B N 1
ATOM 813 C CA . LYS B 1 39 ? -6 -3.791 -4.934 1 98.75 39 LYS B CA 1
ATOM 814 C C . LYS B 1 39 ? -5.715 -2.414 -4.344 1 98.75 39 LYS B C 1
ATOM 816 O O . LYS B 1 39 ? -4.555 -2.004 -4.246 1 98.75 39 LYS B O 1
ATOM 821 N N . VAL B 1 40 ? -6.809 -1.745 -4.055 1 98.88 40 VAL B N 1
ATOM 822 C CA . VAL B 1 40 ? -6.711 -0.477 -3.342 1 98.88 40 VAL B CA 1
ATOM 823 C C . VAL B 1 40 ? -7.594 -0.518 -2.094 1 98.88 40 VAL B C 1
ATOM 825 O O . VAL B 1 40 ? -8.688 -1.081 -2.121 1 98.88 40 VAL B O 1
ATOM 828 N N . ALA B 1 41 ? -7.047 0.038 -1.017 1 98.88 41 ALA B N 1
ATOM 829 C CA . ALA B 1 41 ? -7.785 0.176 0.238 1 98.88 41 ALA B CA 1
ATOM 830 C C . ALA B 1 41 ? -7.543 1.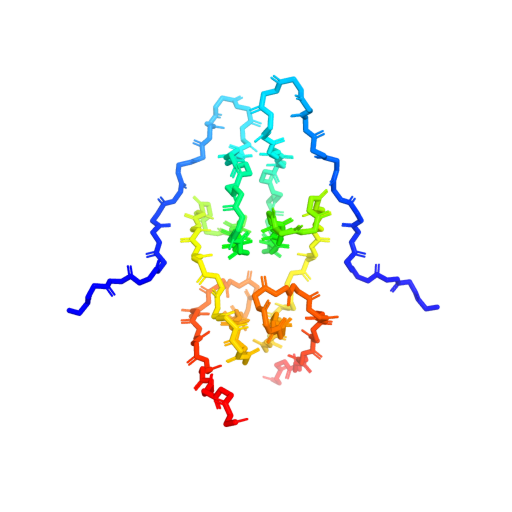546 0.866 1 98.88 41 ALA B C 1
ATOM 832 O O . ALA B 1 41 ? -6.441 2.094 0.776 1 98.88 41 ALA B O 1
ATOM 833 N N . GLU B 1 42 ? -8.617 2.049 1.426 1 98.81 42 GLU B N 1
ATOM 834 C CA . GLU B 1 42 ? -8.398 3.201 2.293 1 98.81 42 GLU B CA 1
ATOM 835 C C . GLU B 1 42 ? -7.723 2.787 3.598 1 98.81 42 GLU B C 1
ATOM 837 O O . GLU B 1 42 ? -8.141 1.825 4.242 1 98.81 42 GLU B O 1
ATOM 842 N N . ALA B 1 43 ? -6.617 3.521 3.957 1 98.75 43 ALA B N 1
ATOM 843 C CA . ALA B 1 43 ? -5.957 3.268 5.234 1 98.75 43 ALA B CA 1
ATOM 844 C C . ALA B 1 43 ? -6.844 3.689 6.402 1 98.75 43 ALA B C 1
ATOM 846 O O . ALA B 1 43 ? -7.719 4.543 6.25 1 98.75 43 ALA B O 1
ATOM 847 N N . VAL B 1 44 ? -6.586 3.047 7.594 1 98.44 44 VAL B N 1
ATOM 848 C CA . VAL B 1 44 ? -7.305 3.471 8.797 1 98.44 44 VAL B CA 1
ATOM 849 C C . VAL B 1 44 ? -6.867 4.879 9.188 1 98.44 44 VAL B C 1
ATOM 851 O O . VAL B 1 44 ? -5.773 5.32 8.82 1 98.44 44 VAL B O 1
ATOM 854 N N . GLU B 1 45 ? -7.734 5.508 9.82 1 97.81 45 GLU B N 1
ATOM 855 C CA . GLU B 1 45 ? -7.422 6.875 10.219 1 97.81 45 GLU B CA 1
ATOM 856 C C . GLU B 1 45 ? -6.34 6.906 11.289 1 97.81 45 GLU B C 1
ATOM 858 O O . GLU B 1 45 ? -5.473 7.777 11.281 1 97.81 45 GLU B O 1
ATOM 863 N N . HIS B 1 46 ? -6.547 6.086 12.43 1 98.69 46 HIS B N 1
ATOM 864 C CA . HIS B 1 46 ? -5.562 5.891 13.484 1 98.69 46 HIS B CA 1
ATOM 865 C C . HIS B 1 46 ? -5.238 4.41 13.672 1 98.69 46 HIS B C 1
ATOM 867 O O . HIS B 1 46 ? -6.129 3.609 13.969 1 98.69 46 HIS B O 1
ATOM 873 N N . GLY B 1 47 ? -3.982 4.02 13.422 1 98.56 47 GLY B N 1
ATOM 874 C CA . GLY B 1 47 ? -3.574 2.633 13.586 1 98.56 47 GLY B CA 1
ATOM 875 C C . GLY B 1 47 ? -2.785 2.096 12.406 1 98.56 47 GLY B C 1
ATOM 876 O O . GLY B 1 47 ? -1.832 2.73 11.953 1 98.56 47 GLY B O 1
ATOM 877 N N . TYR B 1 48 ? -3.121 0.833 11.953 1 98.81 48 TYR B N 1
ATOM 878 C CA . TYR B 1 48 ? -2.252 0.162 10.992 1 98.81 48 TYR B CA 1
ATOM 879 C C . TYR B 1 48 ? -3.064 -0.478 9.875 1 98.81 48 TYR B C 1
ATOM 881 O O . TYR B 1 48 ? -4.086 -1.118 10.133 1 98.81 48 TYR B O 1
ATOM 889 N N . THR B 1 49 ? -2.721 -0.296 8.664 1 98.81 49 THR B N 1
ATOM 890 C CA . THR B 1 49 ? -3.029 -1.138 7.512 1 98.81 49 THR B CA 1
ATOM 891 C C . THR B 1 49 ? -1.853 -2.049 7.176 1 98.81 49 THR B C 1
ATOM 893 O O . THR B 1 49 ? -0.743 -1.573 6.93 1 98.81 49 THR B O 1
ATOM 896 N N . ILE B 1 50 ? -2.059 -3.342 7.188 1 98.94 50 ILE B N 1
ATOM 897 C CA . ILE B 1 50 ? -0.974 -4.316 7.18 1 98.94 50 ILE B CA 1
ATOM 898 C C . ILE B 1 50 ? -1.104 -5.223 5.957 1 98.94 50 ILE B C 1
ATOM 900 O O . ILE B 1 50 ? -2.117 -5.906 5.785 1 98.94 50 ILE B O 1
ATOM 904 N N . ILE B 1 51 ? -0.069 -5.211 5.156 1 98.88 51 ILE B N 1
ATOM 905 C CA . ILE B 1 51 ? 0.016 -6.102 4 1 98.88 51 ILE B CA 1
ATOM 906 C C . ILE B 1 51 ? 0.855 -7.324 4.355 1 98.88 51 ILE B C 1
ATOM 908 O O . ILE B 1 51 ? 2.059 -7.215 4.598 1 98.88 51 ILE B O 1
ATOM 912 N N . GLU B 1 52 ? 0.228 -8.445 4.359 1 98.88 52 GLU B N 1
ATOM 913 C CA . GLU B 1 52 ? 0.922 -9.711 4.605 1 98.88 52 GLU B CA 1
ATOM 914 C C . GLU B 1 52 ? 1.338 -10.375 3.293 1 98.88 52 GLU B C 1
ATOM 916 O O . GLU B 1 52 ? 0.517 -10.539 2.389 1 98.88 52 GLU B O 1
ATOM 921 N N . THR B 1 53 ? 2.641 -10.703 3.246 1 98.81 53 THR B N 1
ATOM 922 C CA . THR B 1 53 ? 3.113 -11.43 2.074 1 98.81 53 THR B CA 1
ATOM 923 C C . THR B 1 53 ? 3.717 -12.773 2.477 1 98.81 53 THR B C 1
ATOM 925 O O . THR B 1 53 ? 4.316 -12.898 3.547 1 98.81 53 THR B O 1
ATOM 928 N N . ALA B 1 54 ? 3.449 -13.758 1.725 1 98.56 54 ALA B N 1
ATOM 929 C CA . ALA B 1 54 ? 4.023 -15.094 1.827 1 98.56 54 ALA B CA 1
ATOM 930 C C . ALA B 1 54 ? 4.598 -15.555 0.489 1 98.56 54 ALA B C 1
ATOM 932 O O . ALA B 1 54 ? 3.912 -15.508 -0.535 1 98.56 54 ALA B O 1
ATOM 933 N N . LYS B 1 55 ? 5.844 -15.906 0.511 1 96.94 55 LYS B N 1
ATOM 934 C CA . LYS B 1 55 ? 6.559 -16.375 -0.672 1 96.94 55 LYS B CA 1
ATOM 935 C C . LYS B 1 55 ? 6.441 -15.375 -1.819 1 96.94 55 LYS B C 1
ATOM 937 O O . LYS B 1 55 ? 6.152 -15.758 -2.955 1 96.94 55 LYS B O 1
ATOM 942 N N . GLY B 1 56 ? 6.449 -14.188 -1.485 1 97.62 56 GLY B N 1
ATOM 943 C CA . GLY B 1 56 ? 6.527 -13.141 -2.49 1 97.62 56 GLY B CA 1
ATOM 944 C C . GLY B 1 56 ? 5.172 -12.758 -3.059 1 97.62 56 GLY B C 1
ATOM 945 O O . GLY B 1 56 ? 5.09 -11.945 -3.984 1 97.62 56 GLY B O 1
ATOM 946 N N . LYS B 1 57 ? 4.09 -13.305 -2.43 1 98.69 57 LYS B N 1
ATOM 947 C CA . LYS B 1 57 ? 2.734 -12.992 -2.869 1 98.69 57 LYS B CA 1
ATOM 948 C C . LYS B 1 57 ? 1.929 -12.344 -1.749 1 98.69 57 LYS B C 1
ATOM 950 O O . LYS B 1 57 ? 2.117 -12.664 -0.574 1 98.69 57 LYS B O 1
ATOM 955 N N . THR B 1 58 ? 1.044 -11.469 -2.184 1 98.88 58 THR B N 1
ATOM 956 C CA . THR B 1 58 ? 0.15 -10.922 -1.168 1 98.88 58 THR B CA 1
ATOM 957 C C . THR B 1 58 ? -0.799 -12 -0.651 1 98.88 58 THR B C 1
ATOM 959 O O . THR B 1 58 ? -1.474 -12.672 -1.438 1 98.88 58 THR B O 1
ATOM 962 N N . ALA B 1 59 ? -0.778 -12.125 0.638 1 98.75 59 ALA B N 1
ATOM 963 C CA . ALA B 1 59 ? -1.666 -13.109 1.254 1 98.75 59 ALA B CA 1
ATOM 964 C C . ALA B 1 59 ? -2.914 -12.438 1.82 1 98.75 59 ALA B C 1
ATOM 966 O O . ALA B 1 59 ? -4.031 -12.922 1.617 1 98.75 59 ALA B O 1
ATOM 967 N N . ARG B 1 60 ? -2.746 -11.367 2.541 1 98.38 60 ARG B N 1
ATOM 968 C CA . ARG B 1 60 ? -3.834 -10.703 3.256 1 98.38 60 ARG B CA 1
ATOM 969 C C . ARG B 1 60 ? -3.545 -9.219 3.443 1 98.38 60 ARG B C 1
ATOM 971 O O . ARG B 1 60 ? -2.383 -8.812 3.516 1 98.38 60 ARG B O 1
ATOM 978 N N . ILE B 1 61 ? -4.645 -8.406 3.5 1 98.69 61 ILE B N 1
ATOM 979 C CA . ILE B 1 61 ? -4.602 -7.047 4.023 1 98.69 61 ILE B CA 1
ATOM 980 C C . ILE B 1 61 ? -5.383 -6.973 5.332 1 98.69 61 ILE B C 1
ATOM 982 O O . ILE B 1 61 ? -6.559 -7.332 5.383 1 98.69 61 ILE B O 1
ATOM 986 N N . LYS B 1 62 ? -4.691 -6.562 6.391 1 98.5 62 LYS B N 1
ATOM 987 C CA . LYS B 1 62 ? -5.289 -6.441 7.715 1 98.5 62 LYS B CA 1
ATOM 988 C C . LYS B 1 62 ? -5.379 -4.98 8.148 1 98.5 62 LYS B C 1
ATOM 990 O O . LYS B 1 62 ? -4.613 -4.141 7.676 1 98.5 62 LYS B O 1
ATOM 995 N N . TYR B 1 63 ? -6.398 -4.766 8.977 1 98.62 63 TYR B N 1
ATOM 996 C CA . TYR B 1 63 ? -6.598 -3.43 9.531 1 98.62 63 TYR B CA 1
ATOM 997 C C . TYR B 1 63 ? -6.637 -3.469 11.047 1 98.62 63 TYR B C 1
ATOM 999 O O . TYR B 1 63 ? -7.375 -4.262 11.641 1 98.62 63 TYR B O 1
ATOM 1007 N N . GLU B 1 64 ? -5.816 -2.695 11.672 1 98.38 64 GLU B N 1
ATOM 1008 C CA . GLU B 1 64 ? -5.883 -2.414 13.102 1 98.38 64 GLU B CA 1
ATOM 1009 C C . GLU B 1 64 ? -6.184 -0.941 13.367 1 98.38 64 GLU B C 1
ATOM 1011 O O . GLU B 1 64 ? -5.32 -0.082 13.172 1 98.38 64 GLU B O 1
ATOM 1016 N N . GLU B 1 65 ? -7.426 -0.642 13.844 1 97.75 65 GLU B N 1
ATOM 1017 C CA . GLU B 1 65 ? -7.879 0.739 13.977 1 97.75 65 GLU B CA 1
ATOM 1018 C C . GLU B 1 65 ? -8.141 1.093 15.438 1 97.75 65 GLU B C 1
ATOM 1020 O O . GLU B 1 65 ? -8.695 0.287 16.188 1 97.75 65 GLU B O 1
ATOM 1025 N N . SER B 1 66 ? -7.621 2.223 15.812 1 97.19 66 SER B N 1
ATOM 1026 C CA . SER B 1 66 ? -7.906 2.748 17.141 1 97.19 66 SER B CA 1
ATOM 1027 C C . SER B 1 66 ? -8.664 4.07 17.062 1 97.19 66 SER B C 1
ATOM 1029 O O . SER B 1 66 ? -8.641 4.742 16.031 1 97.19 66 SER B O 1
ATOM 1031 N N . GLU B 1 67 ? -9.414 4.348 18.078 1 93.69 67 GLU B N 1
ATOM 1032 C CA . GLU B 1 67 ? -10.039 5.656 18.234 1 93.69 67 GLU B CA 1
ATOM 1033 C C . GLU B 1 67 ? -9.211 6.559 19.141 1 93.69 67 GLU B C 1
ATOM 1035 O O . GLU B 1 67 ? -8.68 6.102 20.156 1 93.69 67 GLU B O 1
ATOM 1040 N N . LEU B 1 68 ? -9.023 7.73 18.656 1 87.75 68 LEU B N 1
ATOM 1041 C CA . LEU B 1 68 ? -8.375 8.688 19.547 1 87.75 68 LEU B CA 1
ATOM 1042 C C . LEU B 1 68 ? -9.344 9.172 20.625 1 87.75 68 LEU B C 1
ATOM 1044 O O . LEU B 1 68 ? -10.531 9.367 20.359 1 87.75 68 LEU B O 1
ATOM 1048 N N . PHE B 1 69 ? -8.82 9.172 21.891 1 83.12 69 PHE B N 1
ATOM 1049 C CA . PHE B 1 69 ? -9.609 9.719 23 1 83.12 69 PHE B CA 1
ATOM 1050 C C . PHE B 1 69 ? -9.281 11.188 23.219 1 83.12 69 PHE B C 1
ATOM 1052 O O . PHE B 1 69 ? -8.156 11.625 22.969 1 83.12 69 PHE B O 1
#

Secondary structure (DSSP, 8-state):
---SSEE---BTTTTEEEEE--TT-EEEEEEETTTTEEEEEEPPSSEEEEEEEETTEEEEEEEEE----/---SSEE---BTTTTEEEEE--TT-EEEEEEETTTTEEEEEEPPSSEEEEEEEETTEEEEEEEEE----

Foldseek 3Di:
DDDQKDWFDADPVVRDGDDDDDPPWDKDKDQQPPVRTIIIGTAEPDDDWDFDDDPSGTDDTDHDYDDDD/DDDQKDWFDADPVVRDGDDDDDPPWDKDKDQQPPVRTIIIGTAEPDDDWDFDDDPSGTDDTDHDYDDDD